Protein AF-A0A7V6KFR5-F1 (afdb_monomer_lite)

Sequence (130 aa):
MEITLEKVDEIIRRKKVSYQAAKQALEDNNGDILEALASLDQTTVKKNGFWSSVRQMIEKLSKIKLSFEKEGSRLIGLPITIVLVLAFFFFPVVIGLSILLLLLGYNLQIDKSGNEMVKIPALDLRDDVH

Foldseek 3Di:
DDADPVLLVVLCVVLVDDSVLSVVLCVVVVNDSVSSNVVSVPPPPVCPPPVVVVVVVVVVQQVDFDFDDDDDDGDDRDRVVVVVVVVVVCVVVVVVVVVVCVVVVNDPDPPPPPDDDPDDPDPPPPDDDD

pLDDT: mean 74.92, std 15.87, range [42.47, 93.75]

Radius of gyration: 28.35 Å; chains: 1; bounding box: 68×46×71 Å

Structure (mmCIF, N/CA/C/O backbone):
data_AF-A0A7V6KFR5-F1
#
_entry.id   AF-A0A7V6KFR5-F1
#
loop_
_atom_site.group_PDB
_atom_site.id
_atom_site.type_symbol
_atom_site.label_at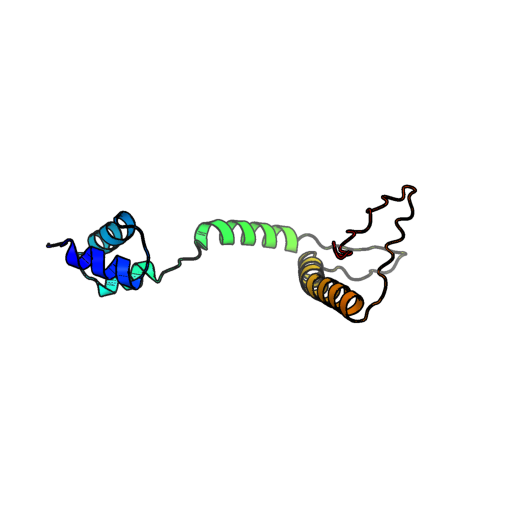om_id
_atom_site.label_alt_id
_atom_site.label_comp_id
_atom_site.label_asym_id
_atom_site.label_en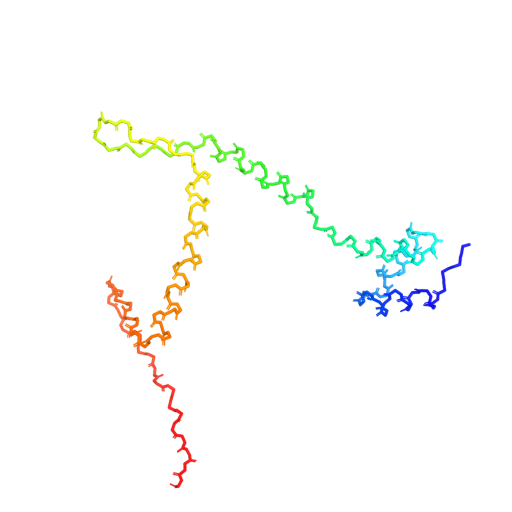tity_id
_atom_site.label_seq_id
_atom_site.pdbx_PDB_ins_code
_atom_site.Cartn_x
_atom_site.Cartn_y
_atom_site.Cartn_z
_atom_site.occupancy
_atom_site.B_iso_or_equiv
_atom_site.auth_seq_id
_atom_site.auth_comp_id
_atom_site.auth_asym_id
_atom_site.auth_atom_id
_atom_site.pdbx_PDB_model_num
ATOM 1 N N . MET A 1 1 ? -23.834 -2.301 26.243 1.00 59.53 1 MET A N 1
ATOM 2 C CA . MET A 1 1 ? -22.872 -2.762 25.222 1.00 59.53 1 MET A CA 1
ATOM 3 C C . MET A 1 1 ? -21.702 -3.382 25.957 1.00 59.53 1 MET A C 1
ATOM 5 O O . MET A 1 1 ? -21.165 -2.719 26.834 1.00 59.53 1 MET A O 1
ATOM 9 N N . GLU A 1 2 ? -21.369 -4.641 25.675 1.00 75.12 2 GLU A N 1
ATOM 10 C CA . GLU A 1 2 ? -20.331 -5.373 26.410 1.00 75.12 2 GLU A CA 1
ATOM 11 C C . GLU A 1 2 ? -19.223 -5.830 25.450 1.00 75.12 2 GLU A C 1
ATOM 13 O O . GLU A 1 2 ? -19.406 -6.731 24.620 1.00 75.12 2 GLU A O 1
ATOM 18 N N . ILE A 1 3 ? -18.079 -5.150 25.548 1.00 86.62 3 ILE A N 1
ATOM 19 C CA . ILE A 1 3 ? -16.816 -5.549 24.928 1.00 86.62 3 ILE A CA 1
ATOM 20 C C . ILE A 1 3 ? -16.010 -6.237 26.024 1.00 86.62 3 ILE A C 1
ATOM 22 O O . ILE A 1 3 ? -15.547 -5.582 26.957 1.00 86.62 3 ILE A O 1
ATOM 26 N N . THR A 1 4 ? -15.872 -7.555 25.926 1.00 91.62 4 THR A N 1
ATOM 27 C CA . THR A 1 4 ? -15.065 -8.345 26.858 1.00 91.62 4 THR A CA 1
ATOM 28 C C . THR A 1 4 ? -13.678 -8.589 26.279 1.00 91.62 4 THR A C 1
ATOM 30 O O . THR A 1 4 ? -13.487 -8.593 25.061 1.00 91.62 4 THR A O 1
ATOM 33 N N . LEU A 1 5 ? -12.710 -8.827 27.165 1.00 92.00 5 LEU A N 1
ATOM 34 C CA . LEU A 1 5 ? -11.349 -9.209 26.785 1.00 92.00 5 LEU A CA 1
ATOM 35 C C . LEU A 1 5 ? -11.347 -10.441 25.865 1.00 92.00 5 LEU A C 1
ATOM 37 O O . LEU A 1 5 ? -10.617 -10.489 24.885 1.00 92.00 5 LEU A O 1
ATOM 41 N N . GLU A 1 6 ? -12.245 -11.385 26.131 1.00 92.81 6 GLU A N 1
ATOM 42 C CA . GLU A 1 6 ? -12.379 -12.641 25.394 1.00 92.81 6 GLU A CA 1
ATOM 43 C C . GLU A 1 6 ? -12.748 -12.428 23.916 1.00 92.81 6 GLU A C 1
ATOM 45 O O . GLU A 1 6 ? -12.176 -13.066 23.031 1.00 92.81 6 GLU A O 1
ATOM 50 N N . LYS A 1 7 ? -13.625 -11.453 23.623 1.00 92.94 7 LYS A N 1
ATOM 51 C CA . LYS A 1 7 ? -13.946 -11.061 22.239 1.00 92.94 7 LYS A CA 1
ATOM 52 C C . LYS A 1 7 ? -12.734 -10.468 21.523 1.00 92.94 7 LYS A C 1
ATOM 54 O O . LYS A 1 7 ? -12.521 -10.731 20.341 1.00 92.94 7 LYS A O 1
ATOM 59 N N . VAL A 1 8 ? -11.945 -9.660 22.232 1.00 93.44 8 VAL A N 1
ATOM 60 C CA . VAL A 1 8 ? -10.735 -9.034 21.684 1.00 93.44 8 VAL A CA 1
ATOM 61 C C . VAL A 1 8 ? -9.681 -10.105 21.385 1.00 93.44 8 VAL A C 1
ATOM 63 O O . VAL A 1 8 ? -9.117 -10.123 20.289 1.00 93.44 8 VAL A O 1
ATOM 66 N N . ASP A 1 9 ? -9.475 -11.044 22.309 1.00 93.75 9 ASP A N 1
ATOM 67 C CA . ASP A 1 9 ? -8.529 -12.150 22.156 1.00 93.75 9 ASP A CA 1
ATOM 68 C C . ASP A 1 9 ? -8.909 -13.086 21.002 1.00 93.75 9 ASP A C 1
ATOM 70 O O . ASP A 1 9 ? -8.032 -13.544 20.262 1.00 93.75 9 ASP A O 1
ATOM 74 N N . GLU A 1 10 ? -10.203 -13.335 20.777 1.00 93.38 10 GLU A N 1
ATOM 75 C CA . GLU A 1 10 ? -10.654 -14.135 19.636 1.00 93.38 10 GLU A CA 1
ATOM 76 C C . GLU A 1 10 ? -10.281 -13.490 18.292 1.00 93.38 10 GLU A C 1
ATOM 78 O O . GLU A 1 10 ? -9.786 -14.174 17.387 1.00 93.38 10 GLU A O 1
ATOM 83 N N . ILE A 1 11 ? -10.449 -12.171 18.168 1.00 92.44 11 ILE A N 1
ATOM 84 C CA . ILE A 1 11 ? -10.062 -11.429 16.964 1.00 92.44 11 ILE A CA 1
ATOM 85 C C . ILE A 1 11 ? -8.546 -11.482 16.766 1.00 92.44 11 ILE A C 1
ATOM 87 O O . ILE A 1 11 ? -8.083 -11.807 15.671 1.00 92.44 11 ILE A O 1
ATOM 91 N N . ILE A 1 12 ? -7.757 -11.232 17.815 1.00 91.50 12 ILE A N 1
ATOM 92 C CA . ILE A 1 12 ? -6.288 -11.288 17.749 1.00 91.50 12 ILE A CA 1
ATOM 93 C C . ILE A 1 12 ? -5.820 -12.681 17.312 1.00 91.50 12 ILE A C 1
ATOM 95 O O . ILE A 1 12 ? -4.969 -12.793 16.424 1.00 91.50 12 ILE A O 1
ATOM 99 N N . ARG A 1 13 ? -6.416 -13.745 17.867 1.00 91.50 13 ARG A N 1
ATOM 100 C CA . ARG A 1 13 ? -6.082 -15.137 17.532 1.00 91.50 13 ARG A CA 1
ATOM 101 C C . ARG A 1 13 ? -6.337 -15.459 16.059 1.00 91.50 13 ARG A C 1
ATOM 103 O O . ARG A 1 13 ? -5.546 -16.183 15.458 1.00 91.50 13 ARG A O 1
ATOM 110 N N . ARG A 1 14 ? -7.418 -14.933 15.468 1.00 89.25 14 ARG A N 1
ATOM 111 C CA . ARG A 1 14 ? -7.791 -15.198 14.064 1.00 89.25 14 ARG A CA 1
ATOM 112 C C . ARG A 1 14 ? -7.057 -14.310 13.058 1.00 89.25 14 ARG A C 1
ATOM 114 O O . ARG A 1 14 ? -6.691 -14.784 11.988 1.00 89.25 14 ARG A O 1
ATOM 121 N N . LYS A 1 15 ? -6.846 -13.034 13.385 1.00 86.88 15 LYS A N 1
ATOM 122 C CA . LYS A 1 15 ? -6.386 -11.999 12.444 1.00 86.88 15 LYS A CA 1
ATOM 123 C C . LYS A 1 15 ? -4.943 -11.532 12.655 1.00 86.88 15 LYS A C 1
ATOM 125 O O . LYS A 1 15 ? -4.446 -10.781 11.821 1.00 86.88 15 LYS A O 1
ATOM 130 N N . LYS A 1 16 ? -4.265 -11.969 13.729 1.00 87.81 16 LYS A N 1
ATOM 131 C CA . LYS A 1 16 ? -2.914 -11.512 14.131 1.00 87.81 16 LYS A CA 1
ATOM 132 C C . LYS A 1 16 ? -2.782 -9.981 14.122 1.00 87.81 16 LYS A C 1
ATOM 134 O O . LYS A 1 16 ? -1.805 -9.428 13.623 1.00 87.81 16 LYS A O 1
ATOM 139 N N . VAL A 1 17 ? -3.792 -9.296 14.649 1.00 88.25 17 VAL A N 1
ATOM 140 C CA . VAL A 1 17 ? -3.836 -7.830 14.761 1.00 88.25 17 VAL A CA 1
ATOM 141 C C . VAL A 1 17 ? -3.439 -7.377 16.162 1.00 88.25 17 VAL A C 1
ATOM 143 O O . VAL A 1 17 ? -3.436 -8.169 17.102 1.00 88.25 17 VAL A O 1
ATOM 146 N N . SER A 1 18 ? -3.098 -6.097 16.315 1.00 91.44 18 SER A N 1
ATOM 147 C CA . SER A 1 18 ? -2.831 -5.527 17.635 1.00 91.44 18 SER A CA 1
ATOM 148 C C . SER A 1 18 ? -4.109 -5.458 18.476 1.00 91.44 18 SER A C 1
ATOM 150 O O . SER A 1 18 ? -5.215 -5.327 17.948 1.00 91.44 18 SER A O 1
ATOM 152 N N . TYR A 1 19 ? -3.948 -5.473 19.800 1.00 90.94 19 TYR A N 1
ATOM 153 C CA . TYR A 1 19 ? -5.061 -5.331 20.741 1.00 90.94 19 TYR A CA 1
ATOM 154 C C . TYR A 1 19 ? -5.886 -4.064 20.497 1.00 90.94 19 TYR A C 1
ATOM 156 O O . TYR A 1 19 ? -7.111 -4.100 20.532 1.00 90.94 19 TYR A O 1
ATOM 164 N N . GLN A 1 20 ? -5.222 -2.946 20.187 1.00 91.31 20 GLN A N 1
ATOM 165 C CA . GLN A 1 20 ? -5.900 -1.687 19.872 1.00 91.31 20 GLN A CA 1
ATOM 166 C C . GLN A 1 20 ? -6.755 -1.794 18.607 1.00 91.31 20 GLN A C 1
ATOM 168 O O . GLN A 1 20 ? -7.893 -1.343 18.623 1.00 91.31 20 GLN A O 1
ATOM 173 N N . ALA A 1 21 ? -6.245 -2.428 17.546 1.00 88.81 21 ALA A N 1
ATOM 174 C CA . ALA A 1 21 ? -7.003 -2.621 16.312 1.00 88.81 21 ALA A CA 1
ATOM 175 C C . ALA A 1 21 ? -8.216 -3.543 16.526 1.00 88.81 21 ALA A C 1
ATOM 177 O O . ALA A 1 21 ? -9.298 -3.257 16.026 1.00 88.81 21 ALA A O 1
ATOM 178 N N . ALA A 1 22 ? -8.057 -4.613 17.310 1.00 91.19 22 ALA A N 1
ATOM 179 C CA . ALA A 1 22 ? -9.153 -5.517 17.658 1.00 91.19 22 ALA A CA 1
ATOM 180 C C . ALA A 1 22 ? -10.215 -4.839 18.542 1.00 91.19 22 ALA A C 1
ATOM 182 O O . ALA A 1 22 ? -11.410 -4.985 18.292 1.00 91.19 22 ALA A O 1
ATOM 183 N N . LYS A 1 23 ? -9.790 -4.051 19.539 1.00 92.44 23 LYS A N 1
ATOM 184 C CA . LYS A 1 23 ? -10.691 -3.262 20.388 1.00 92.44 23 LYS A CA 1
ATOM 185 C C . LYS A 1 23 ? -11.473 -2.243 19.566 1.00 92.44 23 LYS A C 1
ATOM 187 O O . LYS A 1 23 ? -12.686 -2.166 19.701 1.00 92.44 23 LYS A O 1
ATOM 192 N N . GLN A 1 24 ? -10.783 -1.503 18.705 1.00 91.88 24 GLN A N 1
ATOM 193 C CA . GLN A 1 24 ? -11.399 -0.491 17.858 1.00 91.88 24 GLN A CA 1
ATOM 194 C C . GLN A 1 24 ? -12.412 -1.114 16.890 1.00 91.88 24 GLN A C 1
ATOM 196 O O . GLN A 1 24 ? -13.535 -0.636 16.798 1.00 91.88 24 GLN A O 1
ATOM 201 N N . ALA A 1 25 ? -12.070 -2.237 16.251 1.00 90.44 25 ALA A N 1
ATOM 202 C CA . ALA A 1 25 ? -13.003 -2.951 15.383 1.00 90.44 25 ALA A CA 1
ATOM 203 C C . ALA A 1 25 ? -14.261 -3.418 16.139 1.00 90.44 25 ALA A C 1
ATOM 205 O O . ALA A 1 25 ? -15.357 -3.378 15.589 1.00 90.44 25 ALA A O 1
ATOM 206 N N . LEU A 1 26 ? -14.141 -3.824 17.407 1.00 92.69 26 LEU A N 1
ATOM 207 C CA . LEU A 1 26 ? -15.302 -4.153 18.240 1.00 92.69 26 LEU A CA 1
ATOM 208 C C . LEU A 1 26 ? -16.100 -2.914 18.665 1.00 92.69 26 LEU A C 1
ATOM 210 O O . LEU A 1 26 ? -17.320 -2.999 18.748 1.00 92.69 26 LEU A O 1
ATOM 214 N N . GLU A 1 27 ? -15.455 -1.778 18.930 1.00 92.44 27 GLU A N 1
ATOM 215 C CA . GLU A 1 27 ? -16.139 -0.514 19.244 1.00 92.44 27 GLU A CA 1
ATOM 216 C C . GLU A 1 27 ? -16.942 -0.000 18.044 1.00 92.44 27 GLU A C 1
ATOM 218 O O . GLU A 1 27 ? -18.122 0.316 18.193 1.00 92.44 27 GLU A O 1
ATOM 223 N N . ASP A 1 28 ? -16.341 -0.017 16.854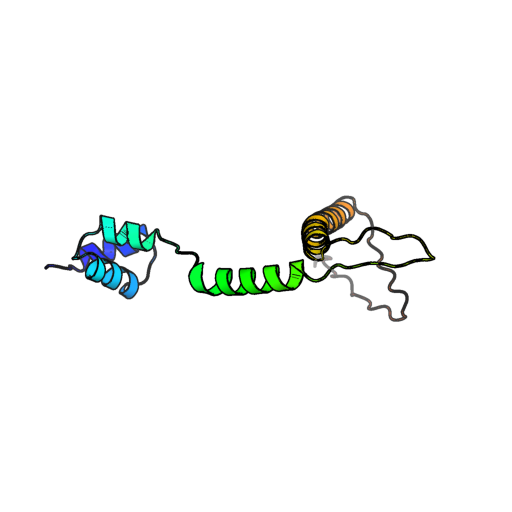 1.00 90.81 28 ASP A N 1
ATOM 224 C CA . ASP A 1 28 ? -16.957 0.435 15.604 1.00 90.81 28 ASP A CA 1
ATOM 225 C C . ASP A 1 28 ? -18.141 -0.454 15.181 1.00 90.81 28 ASP A C 1
ATOM 227 O O . ASP A 1 28 ? -19.096 0.022 14.568 1.00 90.81 28 ASP A O 1
ATOM 231 N N . ASN A 1 29 ? -18.101 -1.741 15.544 1.00 92.12 29 ASN A N 1
ATOM 232 C CA . ASN A 1 29 ? -19.124 -2.733 15.201 1.00 92.12 29 ASN A CA 1
ATOM 233 C C . ASN A 1 29 ? -19.989 -3.149 16.406 1.00 92.12 29 ASN A C 1
ATOM 235 O O . ASN A 1 29 ? -20.535 -4.251 16.438 1.00 92.12 29 ASN A O 1
ATOM 239 N N . ASN A 1 30 ? -20.123 -2.285 17.421 1.00 91.06 30 ASN A N 1
ATOM 240 C CA . ASN A 1 30 ? -21.013 -2.479 18.578 1.00 91.06 30 ASN A CA 1
ATOM 241 C C . ASN A 1 30 ? -20.827 -3.813 19.344 1.00 91.06 30 ASN A C 1
ATOM 243 O O . ASN A 1 30 ? -21.752 -4.317 19.985 1.00 91.06 30 ASN A O 1
ATOM 247 N N . GLY A 1 31 ? -19.623 -4.381 19.320 1.00 89.19 31 GLY A N 1
ATOM 248 C CA . GLY A 1 31 ? -19.266 -5.629 19.992 1.00 89.19 31 GLY A CA 1
ATOM 249 C C . GLY A 1 31 ? -19.613 -6.908 19.222 1.00 89.19 31 GLY A C 1
ATOM 250 O O . GLY A 1 31 ? -19.593 -7.981 19.842 1.00 89.19 31 GLY A O 1
ATOM 251 N N . ASP A 1 32 ? -19.921 -6.804 17.925 1.00 92.31 32 ASP A N 1
ATOM 252 C CA . ASP A 1 32 ? -20.074 -7.931 17.001 1.00 92.31 32 ASP A CA 1
ATOM 253 C C . ASP A 1 32 ? -18.703 -8.406 16.490 1.00 92.31 32 ASP A C 1
ATOM 255 O O . ASP A 1 32 ? -17.949 -7.663 15.861 1.00 92.31 32 ASP A O 1
ATOM 259 N N . ILE A 1 33 ? -18.365 -9.663 16.785 1.00 90.88 33 ILE A N 1
ATOM 260 C CA . ILE A 1 33 ? -17.078 -10.270 16.422 1.00 90.88 33 ILE A CA 1
ATOM 261 C C . ILE A 1 33 ? -16.992 -10.525 14.911 1.00 90.88 33 ILE A C 1
ATOM 263 O O . ILE A 1 33 ? -15.911 -10.399 14.338 1.00 90.88 33 ILE A O 1
ATOM 267 N N . LEU A 1 34 ? -18.097 -10.896 14.259 1.00 90.38 34 LEU A N 1
ATOM 268 C CA . LEU A 1 34 ? -18.113 -11.215 12.831 1.00 90.38 34 LEU A CA 1
ATOM 269 C C . LEU A 1 34 ? -17.913 -9.949 12.002 1.00 90.38 34 LEU A C 1
ATOM 271 O O . LEU A 1 34 ? -17.053 -9.935 11.123 1.00 90.38 34 LEU A O 1
ATOM 275 N N . GLU A 1 35 ? -18.628 -8.877 12.336 1.00 90.88 35 GLU A N 1
ATOM 276 C CA . GLU A 1 35 ? -18.463 -7.577 11.675 1.00 90.88 35 GLU A CA 1
ATOM 277 C C . GLU A 1 35 ? -17.087 -6.957 11.976 1.00 90.88 35 GLU A C 1
ATOM 279 O O . GLU A 1 35 ? -16.419 -6.411 11.092 1.00 90.88 35 GLU A O 1
ATOM 284 N N . ALA A 1 36 ? -16.574 -7.126 13.200 1.00 91.06 36 ALA A N 1
ATOM 285 C CA . ALA A 1 36 ? -15.214 -6.711 13.543 1.00 91.06 36 ALA A CA 1
ATOM 286 C C . ALA A 1 36 ? -14.142 -7.494 12.755 1.00 91.06 36 ALA A C 1
ATOM 288 O O . ALA A 1 36 ? -13.159 -6.918 12.290 1.00 91.06 36 ALA A O 1
ATOM 289 N N . LEU A 1 37 ? -14.321 -8.800 12.539 1.00 90.31 37 LEU A N 1
ATOM 290 C CA . LEU A 1 37 ? -13.424 -9.591 11.689 1.00 90.31 37 LEU A CA 1
ATOM 291 C C . LEU A 1 37 ? -13.527 -9.181 10.213 1.00 90.31 37 LEU A C 1
ATOM 293 O O . LEU A 1 37 ? -12.493 -9.001 9.566 1.00 90.31 37 LEU A O 1
ATOM 297 N N . ALA A 1 38 ? -14.745 -8.973 9.705 1.00 88.38 38 ALA A N 1
ATOM 298 C CA . ALA A 1 38 ? -15.000 -8.554 8.330 1.00 88.38 38 ALA A CA 1
ATOM 299 C C . ALA A 1 38 ? -14.423 -7.160 8.032 1.00 88.38 38 ALA A C 1
ATOM 301 O O . ALA A 1 38 ? -13.824 -6.938 6.979 1.00 88.38 38 ALA A O 1
ATOM 302 N N . SER A 1 39 ? -14.523 -6.220 8.974 1.00 84.50 39 SER A N 1
ATOM 303 C CA . SER A 1 39 ? -13.911 -4.890 8.850 1.00 84.50 39 SER A CA 1
ATOM 304 C C . SER A 1 39 ? -12.378 -4.943 8.842 1.00 84.50 39 SER A C 1
ATOM 306 O O . SER A 1 39 ? -11.747 -4.172 8.121 1.00 84.50 39 SER A O 1
ATOM 308 N N . LEU A 1 40 ? -11.767 -5.911 9.532 1.00 85.19 40 LEU A N 1
ATOM 309 C CA . LEU A 1 40 ? -10.328 -6.190 9.447 1.00 85.19 40 LEU A CA 1
ATOM 310 C C . LEU A 1 40 ? -9.931 -6.982 8.183 1.00 85.19 40 LEU A C 1
ATOM 312 O O . LEU A 1 40 ? -8.753 -7.011 7.816 1.00 85.19 40 LEU A O 1
ATOM 316 N N . ASP A 1 41 ? -10.861 -7.682 7.521 1.00 74.06 41 ASP A N 1
ATOM 317 C CA . ASP A 1 41 ? -10.684 -8.313 6.193 1.00 74.06 41 ASP A CA 1
ATOM 318 C C . ASP A 1 41 ? -10.657 -7.314 5.056 1.00 74.06 41 ASP A C 1
ATOM 320 O O . ASP A 1 41 ? -10.007 -7.560 4.034 1.00 74.06 41 ASP A O 1
ATOM 324 N N . GLN A 1 42 ? -11.235 -6.141 5.283 1.00 60.75 42 GLN A N 1
ATOM 325 C CA . GLN A 1 42 ? -10.981 -4.981 4.461 1.00 60.75 42 GLN A CA 1
ATOM 326 C C . GLN A 1 42 ? -9.550 -4.493 4.724 1.00 60.75 42 GLN A C 1
ATOM 328 O O . GLN A 1 42 ? -9.302 -3.407 5.251 1.00 60.75 42 GLN A O 1
ATOM 333 N N . THR A 1 43 ? -8.582 -5.266 4.225 1.00 50.53 43 THR A N 1
ATOM 334 C CA . THR A 1 43 ? -7.401 -4.749 3.538 1.00 50.53 43 THR A CA 1
ATOM 335 C C . THR A 1 43 ? -7.900 -3.864 2.399 1.00 50.53 43 THR A C 1
ATOM 337 O O . THR A 1 43 ? -7.830 -4.150 1.207 1.00 50.53 43 THR A O 1
ATOM 340 N N . THR A 1 44 ? -8.462 -2.738 2.816 1.00 50.72 44 THR A N 1
ATOM 341 C CA . THR A 1 44 ? -8.615 -1.524 2.071 1.00 50.72 44 THR A CA 1
ATOM 342 C C . THR A 1 44 ? -7.198 -1.173 1.669 1.00 50.72 44 THR A C 1
ATOM 344 O O . THR A 1 44 ? -6.459 -0.467 2.351 1.00 50.72 44 THR A O 1
ATOM 347 N N . VAL A 1 45 ? -6.790 -1.681 0.508 1.00 56.06 45 VAL A N 1
ATOM 348 C CA . VAL A 1 45 ? -5.921 -0.915 -0.367 1.00 56.06 45 VAL A CA 1
ATOM 349 C C . VAL A 1 45 ? -6.524 0.485 -0.313 1.00 56.06 45 VAL A C 1
ATOM 351 O O . VAL A 1 45 ? -7.635 0.671 -0.810 1.00 56.06 45 VAL A O 1
ATOM 354 N N . LYS A 1 46 ? -5.886 1.422 0.407 1.00 53.91 46 LYS A N 1
ATOM 355 C CA . LYS A 1 46 ? -6.282 2.833 0.514 1.00 53.91 46 LYS A CA 1
ATOM 356 C C . LYS A 1 46 ? -6.218 3.428 -0.897 1.00 53.91 46 LYS A C 1
ATOM 358 O O . LYS A 1 46 ? -5.307 4.169 -1.251 1.00 53.91 46 LYS A O 1
ATOM 363 N N . LYS A 1 47 ? -7.171 3.052 -1.749 1.00 55.81 47 LYS A N 1
ATOM 364 C CA . LYS A 1 47 ? -7.256 3.394 -3.169 1.00 55.81 47 LYS A CA 1
ATOM 365 C C . LYS A 1 47 ? -7.782 4.809 -3.366 1.00 55.81 47 LYS A C 1
ATOM 367 O O . LYS A 1 47 ? -7.774 5.290 -4.486 1.00 55.81 47 LYS A O 1
ATOM 372 N N . ASN A 1 48 ? -8.168 5.525 -2.315 1.00 59.97 48 ASN A N 1
ATOM 373 C CA . ASN A 1 48 ? -8.757 6.849 -2.504 1.00 59.97 48 ASN A CA 1
ATOM 374 C C . ASN A 1 48 ? -7.683 7.941 -2.703 1.00 59.97 48 ASN A C 1
ATOM 376 O O . ASN A 1 48 ? -7.866 8.833 -3.530 1.00 59.97 48 ASN A O 1
ATOM 380 N N . GLY A 1 49 ? -6.522 7.844 -2.038 1.00 70.00 49 GLY A N 1
ATOM 381 C CA . GLY A 1 49 ? -5.433 8.835 -2.167 1.00 70.00 49 GLY A CA 1
ATOM 382 C C . GLY A 1 49 ? -4.418 8.538 -3.281 1.00 70.00 49 GLY A C 1
ATOM 383 O O . GLY A 1 49 ? -4.010 9.427 -4.028 1.00 70.00 49 GLY A O 1
ATOM 384 N N . PHE A 1 50 ? -4.023 7.271 -3.434 1.00 77.69 50 PHE A N 1
ATOM 385 C CA . PHE A 1 50 ? -3.029 6.888 -4.442 1.00 77.69 50 PHE A CA 1
ATOM 386 C C . PHE A 1 50 ? -3.624 6.871 -5.855 1.00 77.69 50 PHE A C 1
ATOM 388 O O . PHE A 1 50 ? -3.033 7.410 -6.787 1.00 77.69 50 PHE A O 1
ATOM 395 N N . TRP A 1 51 ? -4.829 6.319 -6.021 1.00 80.69 51 TRP A N 1
ATOM 396 C CA . TRP A 1 51 ? -5.472 6.213 -7.335 1.00 80.69 51 TRP A CA 1
ATOM 397 C C . TRP A 1 51 ? -5.864 7.601 -7.864 1.00 80.69 51 TRP A C 1
ATOM 399 O O . TRP A 1 51 ? -5.695 7.874 -9.045 1.00 80.69 51 TRP A O 1
ATOM 409 N N . SER A 1 52 ? -6.275 8.543 -7.012 1.00 78.50 52 SER A N 1
ATOM 410 C CA . SER A 1 52 ? -6.530 9.924 -7.455 1.00 78.50 52 SER A CA 1
ATOM 411 C C . SER A 1 52 ? -5.265 10.625 -7.970 1.00 78.50 52 SER A C 1
ATOM 413 O O . SER A 1 52 ? -5.330 11.338 -8.971 1.00 78.50 52 SER A O 1
ATOM 415 N N . SER A 1 53 ? -4.108 10.377 -7.353 1.00 83.81 53 SER A N 1
ATOM 416 C CA . SER A 1 53 ? -2.811 10.897 -7.816 1.00 83.81 53 SER A CA 1
ATOM 417 C C . SER A 1 53 ? -2.368 10.239 -9.128 1.00 83.81 53 SER A C 1
ATOM 419 O O . SER A 1 53 ? -2.004 10.923 -10.083 1.00 83.81 53 SER A O 1
ATOM 421 N N . VAL A 1 54 ? -2.485 8.911 -9.218 1.00 81.25 54 VAL A N 1
ATOM 422 C CA . VAL A 1 54 ? -2.152 8.143 -10.428 1.00 81.25 54 VAL A CA 1
ATOM 423 C C . VAL A 1 54 ? -3.047 8.537 -11.604 1.00 81.25 54 VAL A C 1
ATOM 425 O O . VAL A 1 54 ? -2.548 8.741 -12.709 1.00 81.25 54 VAL A O 1
ATOM 428 N N . ARG A 1 55 ? -4.354 8.721 -11.384 1.00 81.31 55 ARG A N 1
ATOM 429 C CA . ARG A 1 55 ? -5.302 9.122 -12.433 1.00 81.31 55 ARG A CA 1
ATOM 430 C C . ARG A 1 55 ? -4.972 10.505 -12.996 1.00 81.31 55 ARG A C 1
ATOM 432 O O . ARG A 1 55 ? -4.934 10.666 -14.212 1.00 81.31 55 ARG A O 1
ATOM 439 N N . GLN A 1 56 ? -4.626 11.461 -12.131 1.00 83.25 56 GLN A N 1
ATOM 440 C CA . GLN A 1 56 ? -4.182 12.794 -12.555 1.00 83.25 56 GLN A CA 1
ATOM 441 C C . GLN A 1 56 ? -2.873 12.752 -13.358 1.00 83.25 56 GLN A C 1
ATOM 443 O O . GLN A 1 56 ? -2.711 13.515 -14.312 1.00 83.25 56 GLN A O 1
ATOM 448 N N . MET A 1 57 ? -1.938 11.862 -13.009 1.00 77.88 57 MET A N 1
ATOM 449 C CA . MET A 1 57 ? -0.711 11.669 -13.787 1.00 77.88 57 MET A CA 1
ATOM 450 C C . MET A 1 57 ? -1.006 11.052 -15.160 1.00 77.88 57 MET A C 1
ATOM 452 O O . MET A 1 57 ? -0.507 11.554 -16.163 1.00 77.88 57 MET A O 1
ATOM 456 N N . ILE A 1 58 ? -1.864 10.029 -15.235 1.00 76.06 58 ILE A N 1
ATOM 457 C CA . ILE A 1 58 ? -2.236 9.366 -16.498 1.00 76.06 58 ILE A CA 1
ATOM 458 C C . ILE A 1 58 ? -2.931 10.342 -17.459 1.00 76.06 58 ILE A C 1
ATOM 460 O O . ILE A 1 58 ? -2.607 10.368 -18.646 1.00 76.06 58 ILE A O 1
ATOM 464 N N . GLU A 1 59 ? -3.840 11.184 -16.960 1.00 79.06 59 GLU A N 1
ATOM 465 C CA . GLU A 1 59 ? -4.540 12.185 -17.778 1.00 79.06 59 GLU A CA 1
ATOM 466 C C . GLU A 1 59 ? -3.590 13.251 -18.347 1.00 79.06 59 GLU A C 1
ATOM 468 O O . GLU A 1 59 ? -3.746 13.674 -19.497 1.00 79.06 59 GLU A O 1
ATOM 473 N N . LYS A 1 60 ? -2.563 13.651 -17.583 1.00 73.75 60 LYS A N 1
ATOM 474 C CA . LYS A 1 60 ? -1.493 14.533 -18.078 1.00 73.75 60 LYS A CA 1
ATOM 475 C C . LYS A 1 60 ? -0.610 13.822 -19.109 1.00 73.75 60 LYS A C 1
ATOM 477 O O . LYS A 1 60 ? -0.312 14.406 -20.148 1.00 73.75 60 LYS A O 1
ATOM 482 N N . LEU A 1 61 ? -0.246 12.560 -18.867 1.00 65.56 61 LEU A N 1
ATOM 483 C CA . LEU A 1 61 ? 0.595 11.757 -19.764 1.00 65.56 61 LEU A CA 1
ATOM 484 C C . LEU A 1 61 ? -0.085 11.448 -21.104 1.00 65.56 61 LEU A C 1
ATOM 486 O O . LEU A 1 61 ? 0.580 11.443 -22.135 1.00 65.56 61 LEU A O 1
ATOM 490 N N . SER A 1 62 ? -1.403 11.231 -21.118 1.00 66.38 62 SER A N 1
ATOM 491 C CA . SER A 1 62 ? -2.149 10.909 -22.343 1.00 66.38 62 SER A CA 1
ATOM 492 C C . SER A 1 62 ? -2.151 12.041 -23.376 1.00 66.38 62 SER A C 1
ATOM 494 O O . SER A 1 62 ? -2.362 11.780 -24.561 1.00 66.38 62 SER A O 1
ATOM 496 N N . LYS A 1 63 ? -1.947 13.295 -22.954 1.00 68.06 63 LYS A N 1
ATOM 497 C CA . LYS A 1 63 ? -1.862 14.448 -23.866 1.00 68.06 63 LYS A CA 1
ATOM 498 C C . LYS A 1 63 ? -0.481 14.581 -24.507 1.00 68.06 63 LYS A C 1
ATOM 500 O O . LYS A 1 63 ? -0.357 15.229 -25.543 1.00 68.06 63 LYS A O 1
ATOM 505 N N . ILE A 1 64 ? 0.538 13.957 -23.918 1.00 66.25 64 ILE A N 1
ATOM 506 C CA . ILE A 1 64 ? 1.901 13.985 -24.434 1.00 66.25 64 ILE A CA 1
ATOM 507 C C . ILE A 1 64 ? 2.019 12.901 -25.506 1.00 66.25 64 ILE A C 1
ATOM 509 O O . ILE A 1 64 ? 2.107 11.703 -25.227 1.00 66.25 64 ILE A O 1
ATOM 513 N N . LYS A 1 65 ? 1.979 13.340 -26.762 1.00 60.59 65 LYS A N 1
ATOM 514 C CA . LYS A 1 65 ? 2.219 12.492 -27.928 1.00 60.59 65 LYS A CA 1
ATOM 515 C C . LYS A 1 65 ? 3.712 12.539 -28.233 1.00 60.59 65 LYS A C 1
ATOM 517 O O . LYS A 1 65 ? 4.204 13.577 -28.670 1.00 60.59 65 LYS A O 1
ATOM 522 N N . LEU A 1 66 ? 4.429 11.440 -27.995 1.00 59.44 66 LEU A N 1
ATOM 523 C CA . LEU A 1 66 ? 5.804 11.311 -28.473 1.00 59.44 66 LEU A CA 1
ATOM 524 C C . LEU A 1 66 ? 5.736 11.148 -29.987 1.00 59.44 66 LEU A C 1
ATOM 526 O O . LEU A 1 66 ? 5.279 10.127 -30.496 1.00 59.44 66 LEU A O 1
ATOM 530 N N . SER A 1 67 ? 6.136 12.197 -30.695 1.00 60.88 67 SER A N 1
ATOM 531 C CA . SER A 1 67 ? 6.271 12.176 -32.147 1.00 60.88 67 SER A CA 1
ATOM 532 C C . SER A 1 67 ? 7.764 12.178 -32.439 1.00 60.88 67 SER A C 1
ATOM 534 O O . SER A 1 67 ? 8.437 13.175 -32.192 1.00 60.88 67 SER A O 1
ATOM 536 N N . PHE A 1 68 ? 8.291 11.040 -32.883 1.00 56.38 68 PHE A N 1
ATOM 537 C CA . PHE A 1 68 ? 9.681 10.936 -33.311 1.00 56.38 68 PHE A CA 1
ATOM 538 C C . PHE A 1 68 ? 9.730 11.294 -34.792 1.00 56.38 68 PHE A C 1
ATOM 540 O O . PHE A 1 68 ? 9.396 10.484 -35.648 1.00 56.38 68 PHE A O 1
ATOM 547 N N . GLU A 1 69 ? 10.081 12.536 -35.099 1.00 52.53 69 GLU A N 1
ATOM 548 C CA . GLU A 1 69 ? 10.205 12.993 -36.478 1.00 52.53 69 GLU A CA 1
ATOM 549 C C . GLU A 1 69 ? 11.606 12.655 -36.998 1.00 52.53 69 GLU A C 1
ATOM 551 O O . GLU A 1 69 ? 12.606 13.195 -36.529 1.00 52.53 69 GLU A O 1
ATOM 556 N N . LYS A 1 70 ? 11.684 11.733 -37.960 1.00 45.19 70 LYS A N 1
ATOM 557 C CA . LYS A 1 70 ? 12.886 11.515 -38.765 1.00 45.19 70 LYS A CA 1
ATOM 558 C C . LYS A 1 70 ? 12.500 11.679 -40.231 1.00 45.19 70 LYS A C 1
ATOM 560 O O . LYS A 1 70 ? 11.681 10.922 -40.736 1.00 45.19 70 LYS A O 1
ATOM 565 N N . GLU A 1 71 ? 13.071 12.703 -40.865 1.00 51.91 71 GLU A N 1
ATOM 566 C CA . GLU A 1 71 ? 13.090 12.933 -42.318 1.00 51.91 71 GLU A CA 1
ATOM 567 C C . GLU A 1 71 ? 11.722 12.856 -43.030 1.00 51.91 71 GLU A C 1
ATOM 569 O O . GLU A 1 71 ? 11.431 11.951 -43.809 1.00 51.91 71 GLU A O 1
ATOM 574 N N . GLY A 1 72 ? 10.876 13.868 -42.806 1.00 55.81 72 GLY A N 1
ATOM 575 C CA . GLY A 1 72 ? 9.841 14.268 -43.773 1.00 55.81 72 GLY A CA 1
ATOM 576 C C . GLY A 1 72 ? 8.630 13.342 -43.938 1.00 55.81 72 GLY A C 1
ATOM 577 O O . GLY A 1 72 ? 7.766 13.619 -44.768 1.00 55.81 72 GLY A O 1
ATOM 578 N N . SER A 1 73 ? 8.504 12.278 -43.146 1.00 50.94 73 SER A N 1
ATOM 579 C CA . SER A 1 73 ? 7.306 11.435 -43.119 1.00 50.94 73 SER A CA 1
ATOM 580 C C . SER A 1 73 ? 6.906 11.125 -41.675 1.00 50.94 73 SER A C 1
ATOM 582 O O . SER A 1 73 ? 7.740 10.831 -40.825 1.00 50.94 73 SER A O 1
ATOM 584 N N . ARG A 1 74 ? 5.611 11.295 -41.363 1.00 44.91 74 ARG A N 1
ATOM 585 C CA . ARG A 1 74 ? 5.066 11.219 -39.997 1.00 44.91 74 ARG A CA 1
ATOM 586 C C . ARG A 1 74 ? 5.217 9.806 -39.435 1.00 44.91 74 ARG A C 1
ATOM 588 O O . ARG A 1 74 ? 4.346 8.957 -39.622 1.00 44.91 74 ARG A O 1
ATOM 595 N N . LEU A 1 75 ? 6.301 9.567 -38.712 1.00 50.91 75 LEU A N 1
ATOM 596 C CA . LEU A 1 75 ? 6.530 8.321 -37.998 1.00 50.91 75 LEU A CA 1
ATOM 597 C C . LEU A 1 75 ? 5.715 8.352 -36.698 1.00 50.91 75 LEU A C 1
ATOM 599 O O . LEU A 1 75 ? 6.100 8.963 -35.710 1.00 50.91 75 LEU A O 1
ATOM 603 N N . ILE A 1 76 ? 4.527 7.747 -36.773 1.00 57.38 76 ILE A N 1
ATOM 604 C CA . ILE A 1 76 ? 3.740 7.157 -35.679 1.00 57.38 76 ILE A CA 1
ATOM 605 C C . ILE A 1 76 ? 3.798 7.946 -34.356 1.00 57.38 76 ILE A C 1
ATOM 607 O O . ILE A 1 76 ? 4.658 7.728 -33.506 1.00 57.38 76 ILE A O 1
ATOM 611 N N . GLY A 1 77 ? 2.814 8.822 -34.139 1.00 60.44 77 GLY A N 1
ATOM 612 C CA . GLY A 1 77 ? 2.619 9.475 -32.845 1.00 60.44 77 GLY A CA 1
ATOM 613 C C . GLY A 1 77 ? 2.115 8.478 -31.801 1.00 60.44 77 GLY A C 1
ATOM 614 O O . GLY A 1 77 ? 0.908 8.252 -31.702 1.00 60.44 77 GLY A O 1
ATOM 615 N N . LEU A 1 78 ? 3.024 7.886 -31.024 1.00 69.19 78 LEU A N 1
ATOM 616 C CA . LEU A 1 78 ? 2.670 6.983 -29.930 1.00 69.19 78 LEU A CA 1
ATOM 617 C C . LEU A 1 78 ? 2.428 7.791 -28.642 1.00 69.19 78 LEU A C 1
ATOM 619 O O . LEU A 1 78 ? 3.256 8.624 -28.260 1.00 69.19 78 LEU A O 1
ATOM 623 N N . PRO A 1 79 ? 1.305 7.573 -27.935 1.00 73.38 79 PRO A N 1
ATOM 624 C CA . PRO A 1 79 ? 1.118 8.142 -26.609 1.00 73.38 79 PRO A CA 1
ATOM 625 C C . PRO A 1 79 ? 2.144 7.540 -25.641 1.00 73.38 79 PRO A C 1
ATOM 627 O O . PRO A 1 79 ? 2.414 6.337 -25.666 1.00 73.38 79 PRO A O 1
ATOM 630 N N . ILE A 1 80 ? 2.680 8.370 -24.743 1.00 77.62 80 ILE A N 1
ATOM 631 C CA . ILE A 1 80 ? 3.677 7.953 -23.738 1.00 77.62 80 ILE A CA 1
ATOM 632 C C . ILE A 1 80 ? 3.209 6.751 -22.913 1.00 77.62 80 ILE A C 1
ATOM 634 O O . ILE A 1 80 ? 4.016 5.915 -22.516 1.00 77.62 80 ILE A O 1
ATOM 638 N N . THR A 1 81 ? 1.903 6.634 -22.683 1.00 78.38 81 THR A N 1
ATOM 639 C CA . THR A 1 81 ? 1.306 5.528 -21.931 1.00 78.38 81 THR A CA 1
ATOM 640 C C . THR A 1 81 ? 1.620 4.164 -22.543 1.00 78.38 81 THR A C 1
ATOM 642 O O . THR A 1 81 ? 1.948 3.240 -21.805 1.00 78.38 81 THR A O 1
ATOM 645 N N . ILE A 1 82 ? 1.596 4.037 -23.874 1.00 81.88 82 ILE A N 1
ATOM 646 C CA . ILE A 1 82 ? 1.904 2.778 -24.567 1.00 81.88 82 ILE A CA 1
ATOM 647 C C . ILE A 1 82 ? 3.385 2.436 -24.408 1.00 81.88 82 ILE A C 1
ATOM 649 O O . ILE A 1 82 ? 3.722 1.294 -24.108 1.00 81.88 82 ILE A O 1
ATOM 653 N N . VAL A 1 83 ? 4.264 3.431 -24.532 1.00 81.06 83 VAL A N 1
ATOM 654 C CA . VAL A 1 83 ? 5.710 3.250 -24.338 1.00 81.06 83 VAL A CA 1
ATOM 655 C C . VAL A 1 83 ? 6.011 2.774 -22.915 1.00 81.06 83 VAL A C 1
ATOM 657 O O . VAL A 1 83 ? 6.803 1.855 -22.729 1.00 81.06 83 VAL A O 1
ATOM 660 N N . LEU A 1 84 ? 5.338 3.347 -21.913 1.00 83.56 84 LEU A N 1
ATOM 661 C CA . LEU A 1 84 ? 5.530 2.989 -20.508 1.00 83.56 84 LEU A CA 1
ATOM 662 C C . LEU A 1 84 ? 5.045 1.565 -20.194 1.00 83.56 84 LEU A C 1
ATOM 664 O O . LEU A 1 84 ? 5.725 0.823 -19.489 1.00 83.56 84 LEU A O 1
ATOM 668 N N . VAL A 1 85 ? 3.889 1.172 -20.736 1.00 85.69 85 VAL A N 1
ATOM 669 C CA . VAL A 1 85 ? 3.336 -0.183 -20.568 1.00 85.69 85 VAL A CA 1
ATOM 670 C C . VAL A 1 85 ? 4.240 -1.221 -21.223 1.00 85.69 85 VAL A C 1
ATOM 672 O O . VAL A 1 85 ? 4.524 -2.253 -20.617 1.00 85.69 85 VAL A O 1
ATOM 675 N N . LEU A 1 86 ? 4.742 -0.932 -22.425 1.00 83.94 86 LEU A N 1
ATOM 676 C CA . LEU A 1 86 ? 5.709 -1.796 -23.095 1.00 83.94 86 LEU A CA 1
ATOM 677 C C . LEU A 1 86 ? 6.992 -1.908 -22.263 1.00 83.94 86 LEU A C 1
ATOM 679 O O . LEU A 1 86 ? 7.401 -3.018 -21.940 1.00 83.94 86 LEU A O 1
ATOM 683 N N . ALA A 1 87 ? 7.582 -0.794 -21.825 1.00 84.06 87 ALA A N 1
ATOM 684 C CA . ALA A 1 87 ? 8.789 -0.815 -20.995 1.00 84.06 87 ALA A CA 1
ATOM 685 C C . ALA A 1 87 ? 8.614 -1.662 -19.719 1.00 84.06 87 ALA A C 1
ATOM 687 O O . ALA A 1 87 ? 9.491 -2.457 -19.376 1.00 84.06 87 ALA A O 1
ATOM 688 N N . PHE A 1 88 ? 7.459 -1.552 -19.058 1.00 90.62 88 PHE A N 1
ATOM 689 C CA . PHE A 1 88 ? 7.136 -2.348 -17.874 1.00 90.62 88 PHE A CA 1
ATOM 690 C C . PHE A 1 88 ? 7.013 -3.848 -18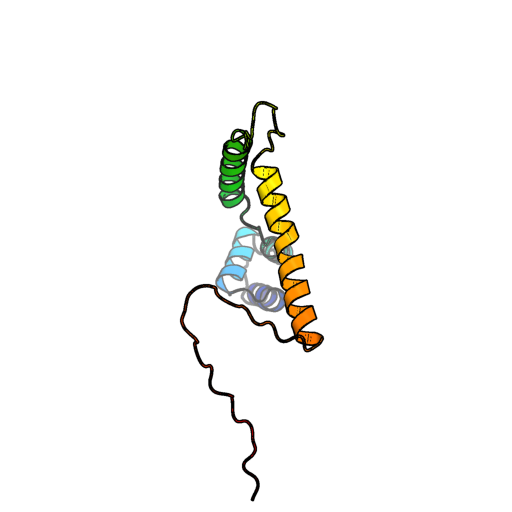.182 1.00 90.62 88 PHE A C 1
ATOM 692 O O . PHE A 1 88 ? 7.442 -4.678 -17.385 1.00 90.62 88 PHE A O 1
ATOM 699 N N . PHE A 1 89 ? 6.466 -4.204 -19.345 1.00 87.94 89 PHE A N 1
ATOM 700 C CA . PHE A 1 89 ? 6.285 -5.597 -19.754 1.00 87.94 89 PHE A CA 1
ATOM 701 C C . PHE A 1 89 ? 7.581 -6.266 -20.234 1.00 87.94 89 PHE A C 1
ATOM 703 O O . PHE A 1 89 ? 7.786 -7.456 -20.011 1.00 87.94 89 PHE A O 1
ATOM 710 N N . PHE A 1 90 ? 8.486 -5.511 -20.861 1.00 86.00 90 PHE A N 1
ATOM 711 C CA . PHE A 1 90 ? 9.767 -6.036 -21.343 1.00 86.00 90 PHE A CA 1
ATOM 712 C C . PHE A 1 90 ? 10.796 -6.242 -20.220 1.00 86.00 90 PHE A C 1
ATOM 714 O O . PHE A 1 90 ? 11.634 -7.137 -20.316 1.00 86.00 90 PHE A O 1
ATOM 721 N N . PHE A 1 91 ? 10.722 -5.472 -19.132 1.00 89.56 91 PHE A N 1
ATOM 722 C CA . PHE A 1 91 ? 11.647 -5.580 -17.998 1.00 89.56 91 PHE A CA 1
ATOM 723 C C . PHE A 1 91 ? 11.764 -6.995 -17.381 1.00 89.56 91 PHE A C 1
ATOM 725 O O . PHE A 1 91 ? 12.891 -7.480 -17.248 1.00 89.56 91 PHE A O 1
ATOM 732 N N . PRO A 1 92 ? 10.669 -7.719 -17.057 1.00 90.69 92 PRO A N 1
ATOM 733 C CA . PRO A 1 92 ? 10.771 -9.082 -16.532 1.00 90.69 92 PRO A CA 1
ATOM 734 C C . PRO A 1 92 ? 11.319 -10.079 -17.556 1.00 90.69 92 PRO A C 1
ATOM 736 O O . PRO A 1 92 ? 11.979 -11.036 -17.163 1.00 90.69 92 PRO A O 1
ATOM 739 N N . VAL A 1 93 ? 11.098 -9.853 -18.857 1.00 91.50 93 VAL A N 1
ATOM 740 C CA . VAL A 1 93 ? 11.669 -10.699 -19.917 1.00 91.50 93 VAL A CA 1
ATOM 741 C C . VAL A 1 93 ? 13.189 -10.568 -19.931 1.00 91.50 93 VAL A C 1
ATOM 743 O O . VAL A 1 93 ? 13.881 -11.581 -19.969 1.00 91.50 93 VAL A O 1
ATOM 746 N N . VAL A 1 94 ? 13.710 -9.340 -19.832 1.00 89.44 94 VAL A N 1
ATOM 747 C CA . VAL A 1 94 ? 15.157 -9.085 -19.754 1.00 89.44 94 VAL A CA 1
ATOM 748 C C . VAL A 1 94 ? 15.752 -9.735 -18.507 1.00 89.44 94 VAL A C 1
ATOM 750 O O . VAL A 1 94 ? 16.732 -10.463 -18.622 1.00 89.44 94 VAL A O 1
ATOM 753 N N . ILE A 1 95 ? 15.129 -9.551 -17.338 1.00 90.44 95 ILE A N 1
ATOM 754 C CA . ILE A 1 95 ? 15.584 -10.176 -16.085 1.00 90.44 95 ILE A CA 1
ATOM 755 C C . ILE A 1 95 ? 15.557 -11.705 -16.184 1.00 90.44 95 ILE A C 1
ATOM 757 O O . ILE A 1 95 ? 16.520 -12.364 -15.799 1.00 90.44 95 ILE A O 1
ATOM 761 N N . GLY A 1 96 ? 14.473 -12.274 -16.713 1.00 93.12 96 GLY A N 1
ATOM 762 C CA . GLY A 1 96 ? 14.322 -13.716 -16.883 1.00 93.12 96 GLY A CA 1
ATOM 763 C C . GLY A 1 96 ? 15.384 -14.302 -17.810 1.00 93.12 96 GLY A C 1
ATOM 764 O O . GLY A 1 96 ? 15.990 -15.317 -17.475 1.00 93.12 96 GLY A O 1
ATOM 765 N N . LEU A 1 97 ? 15.673 -13.630 -18.929 1.00 89.38 97 LEU A N 1
ATOM 766 C CA . LEU A 1 97 ? 16.775 -13.997 -19.818 1.00 89.38 97 LEU A CA 1
ATOM 767 C C . LEU A 1 97 ? 18.121 -13.910 -19.097 1.00 89.38 97 LEU A C 1
ATOM 769 O O . LEU A 1 97 ? 18.893 -14.859 -19.157 1.00 89.38 97 LEU A O 1
ATOM 773 N N . SER A 1 98 ? 18.395 -12.821 -18.376 1.00 84.88 98 SER A N 1
ATOM 774 C CA . SER A 1 98 ? 19.650 -12.671 -17.629 1.00 84.88 98 SER A CA 1
ATOM 775 C C . SER A 1 98 ? 19.869 -13.804 -16.623 1.00 84.88 98 SER A C 1
ATOM 777 O O . SER A 1 98 ? 20.967 -14.352 -16.560 1.00 84.88 98 SER A O 1
ATOM 779 N N . ILE A 1 99 ? 18.829 -14.201 -15.882 1.00 89.38 99 ILE A N 1
ATOM 780 C CA . ILE A 1 99 ? 18.886 -15.329 -14.939 1.00 89.38 99 ILE A CA 1
ATOM 781 C C . ILE A 1 99 ? 19.098 -16.653 -15.687 1.00 89.38 99 ILE A C 1
ATOM 783 O O . ILE A 1 99 ? 19.905 -17.478 -15.264 1.00 89.38 99 ILE A O 1
ATOM 787 N N . LEU A 1 100 ? 18.415 -16.851 -16.818 1.00 88.81 100 LEU A N 1
ATOM 788 C CA . LEU A 1 100 ? 18.528 -18.066 -17.625 1.00 88.81 100 LEU A CA 1
ATOM 789 C C . LEU A 1 100 ? 19.929 -18.248 -18.230 1.00 88.81 100 LEU A C 1
ATOM 791 O O . LEU A 1 100 ? 20.455 -19.358 -18.205 1.00 88.81 100 LEU A O 1
ATOM 795 N N . LEU A 1 101 ? 20.557 -17.179 -18.733 1.00 86.75 101 LEU A N 1
ATOM 796 C CA . LEU A 1 101 ? 21.939 -17.231 -19.228 1.00 86.75 101 LEU A CA 1
ATOM 797 C C . LEU A 1 101 ? 22.921 -17.621 -18.120 1.00 86.75 101 LEU A C 1
ATOM 799 O O . LEU A 1 101 ? 23.821 -18.426 -18.359 1.00 86.75 101 LEU A O 1
ATOM 803 N N . LEU A 1 102 ? 22.717 -17.089 -16.913 1.00 83.38 102 LEU A N 1
ATOM 804 C CA . LEU A 1 102 ? 23.521 -17.442 -15.746 1.00 83.38 102 LEU A CA 1
ATOM 805 C C . LEU A 1 102 ? 23.389 -18.931 -15.402 1.00 83.38 102 LEU A C 1
ATOM 807 O O . LEU A 1 102 ? 24.391 -19.593 -15.151 1.00 83.38 102 LEU A O 1
ATOM 811 N N . LEU A 1 103 ? 22.165 -19.470 -15.445 1.00 84.94 103 LEU A N 1
ATOM 812 C CA . LEU A 1 103 ? 21.896 -20.889 -15.185 1.00 84.94 103 LEU A CA 1
ATOM 813 C C . LEU A 1 103 ? 22.487 -21.818 -16.253 1.00 84.94 103 LEU A C 1
ATOM 815 O O . LEU A 1 103 ? 22.901 -22.926 -15.925 1.00 84.94 103 LEU A O 1
ATOM 819 N N . LEU A 1 104 ? 22.562 -21.379 -17.513 1.00 83.12 104 LEU A N 1
ATOM 820 C CA . LEU A 1 104 ? 23.219 -22.132 -18.589 1.00 83.12 104 LEU A CA 1
ATOM 821 C C . LEU A 1 104 ? 24.755 -22.028 -18.555 1.00 83.12 104 LEU A C 1
ATOM 823 O O . LEU A 1 104 ? 25.422 -22.624 -19.398 1.00 83.12 104 LEU A O 1
ATOM 827 N N . GLY A 1 105 ? 25.331 -21.296 -17.596 1.00 75.31 105 GLY A N 1
ATOM 828 C CA . GLY A 1 105 ? 26.780 -21.143 -17.469 1.00 75.31 105 GLY A CA 1
ATOM 829 C C . GLY A 1 105 ? 27.392 -20.200 -18.507 1.00 75.31 105 GLY A C 1
ATOM 830 O O . GLY A 1 105 ? 28.597 -20.257 -18.754 1.00 75.31 105 GLY A O 1
ATOM 831 N N . TYR A 1 106 ? 26.590 -19.321 -19.119 1.00 77.81 106 TYR A N 1
ATOM 832 C CA . TYR A 1 106 ? 27.129 -18.251 -19.951 1.00 77.81 106 TYR A CA 1
ATOM 833 C C . TYR A 1 106 ? 27.758 -17.187 -19.053 1.00 77.81 106 TYR A C 1
ATOM 835 O O . TYR A 1 106 ? 27.101 -16.586 -18.203 1.00 77.81 106 TYR A O 1
ATOM 843 N N . ASN A 1 107 ? 29.044 -16.924 -19.272 1.00 72.50 107 ASN A N 1
ATOM 844 C CA . ASN A 1 107 ? 29.742 -15.830 -18.614 1.00 72.50 107 ASN A CA 1
ATOM 845 C C . ASN A 1 107 ? 29.192 -14.499 -19.146 1.00 72.50 107 ASN A C 1
ATOM 847 O O . ASN A 1 107 ? 29.530 -14.085 -20.254 1.00 72.50 107 ASN A O 1
ATOM 851 N N . LEU A 1 108 ? 28.331 -13.835 -18.367 1.00 60.91 108 LEU A N 1
ATOM 852 C CA . LEU A 1 108 ? 27.879 -12.473 -18.649 1.00 60.91 108 LEU A CA 1
ATOM 853 C C . LEU A 1 108 ? 29.059 -11.510 -18.468 1.00 60.91 108 LEU A C 1
ATOM 855 O O . LEU A 1 108 ? 29.274 -10.958 -17.390 1.00 60.91 108 LEU A O 1
ATOM 859 N N . GLN A 1 109 ? 29.842 -11.316 -19.525 1.00 63.22 109 GLN A N 1
ATOM 860 C CA . GLN A 1 109 ? 30.837 -10.252 -19.580 1.00 63.22 109 GLN A CA 1
ATOM 861 C C . GLN A 1 109 ? 30.123 -8.967 -19.995 1.00 63.22 109 GLN A C 1
ATOM 863 O O . GLN A 1 109 ? 29.760 -8.773 -21.153 1.00 63.22 109 GLN A O 1
ATOM 868 N N . ILE A 1 110 ? 29.847 -8.107 -19.014 1.00 60.66 110 ILE A N 1
ATOM 869 C CA . ILE A 1 110 ? 29.345 -6.758 -19.265 1.00 60.66 110 ILE A CA 1
ATOM 870 C C . ILE A 1 110 ? 30.566 -5.894 -19.569 1.00 60.66 110 ILE A C 1
ATOM 872 O O . ILE A 1 110 ? 31.150 -5.291 -18.667 1.00 60.66 110 ILE A O 1
ATOM 876 N N . ASP A 1 111 ? 30.960 -5.850 -20.841 1.00 61.88 111 ASP A N 1
ATOM 877 C CA . ASP A 1 111 ? 31.984 -4.920 -21.306 1.00 61.88 111 ASP A CA 1
ATOM 878 C C . ASP A 1 111 ? 31.429 -3.499 -21.243 1.00 61.88 111 ASP A C 1
ATOM 880 O O . ASP A 1 111 ? 30.769 -2.978 -22.146 1.00 61.88 111 ASP A O 1
ATOM 884 N N . LYS A 1 112 ? 31.685 -2.852 -20.109 1.00 50.41 112 LYS A N 1
ATOM 885 C CA . LYS A 1 112 ? 31.490 -1.422 -19.951 1.00 50.41 112 LYS A CA 1
ATOM 886 C C . LYS A 1 112 ? 32.566 -0.748 -20.799 1.00 50.41 112 LYS A C 1
ATOM 888 O O . LYS A 1 112 ? 33.724 -0.669 -20.397 1.00 50.41 112 LYS A O 1
ATOM 893 N N . SER A 1 113 ? 32.195 -0.281 -21.989 1.00 56.84 113 SER A N 1
ATOM 894 C CA . SER A 1 113 ? 33.044 0.608 -22.788 1.00 56.84 113 SER A CA 1
ATOM 895 C C . SER A 1 113 ? 33.272 1.902 -22.000 1.00 56.84 113 SER A C 1
ATOM 897 O O . SER A 1 113 ? 32.475 2.835 -22.065 1.00 56.84 113 SER A O 1
ATOM 899 N N . GLY A 1 114 ? 34.328 1.909 -21.188 1.00 52.91 114 GLY A N 1
ATOM 900 C CA . GLY A 1 114 ? 34.639 2.965 -20.231 1.00 52.91 114 GLY A CA 1
ATOM 901 C C . GLY A 1 114 ? 35.479 2.435 -19.074 1.00 52.91 114 GLY A C 1
ATOM 902 O O . GLY A 1 114 ? 34.980 2.328 -17.961 1.00 52.91 114 GLY A O 1
ATOM 903 N N . ASN A 1 115 ? 36.714 2.050 -19.406 1.00 53.31 115 ASN A N 1
ATOM 904 C CA . ASN A 1 115 ? 37.902 1.899 -18.561 1.00 53.31 115 ASN A CA 1
ATOM 905 C C . ASN A 1 115 ? 37.680 1.985 -17.035 1.00 53.31 115 ASN A C 1
ATOM 907 O O . ASN A 1 115 ? 37.737 3.073 -16.479 1.00 53.31 115 ASN A O 1
ATOM 911 N N . GLU A 1 116 ? 37.466 0.841 -16.381 1.00 52.03 116 GLU A N 1
ATOM 912 C CA . GLU A 1 116 ? 38.115 0.457 -15.115 1.00 52.03 116 GLU A CA 1
ATOM 913 C C . GLU A 1 116 ? 37.624 -0.934 -14.686 1.00 52.03 116 GLU A C 1
ATOM 915 O O . GLU A 1 116 ? 36.446 -1.162 -14.407 1.00 52.03 116 GLU A O 1
ATOM 920 N N . MET A 1 117 ? 38.553 -1.892 -14.664 1.00 45.22 117 MET A N 1
ATOM 921 C CA . MET A 1 117 ? 38.305 -3.251 -14.194 1.00 45.22 117 MET A CA 1
ATOM 922 C C . MET A 1 117 ? 38.189 -3.257 -12.669 1.00 45.22 117 MET A C 1
ATOM 924 O O . MET A 1 117 ? 39.199 -3.228 -11.964 1.00 45.22 117 MET A O 1
ATOM 928 N N . VAL A 1 118 ? 36.968 -3.361 -12.148 1.00 58.62 118 VAL A N 1
ATOM 929 C CA . VAL A 1 118 ? 36.761 -3.732 -10.745 1.00 58.62 118 VAL A CA 1
ATOM 930 C C . VAL A 1 118 ? 36.984 -5.238 -10.629 1.00 58.62 118 VAL A C 1
ATOM 932 O O . VAL A 1 118 ? 36.123 -6.044 -10.975 1.00 58.62 118 VAL A O 1
ATOM 935 N N . LYS A 1 119 ? 38.178 -5.623 -10.169 1.00 47.94 119 LYS A N 1
ATOM 936 C CA . LYS A 1 119 ? 38.490 -7.005 -9.795 1.0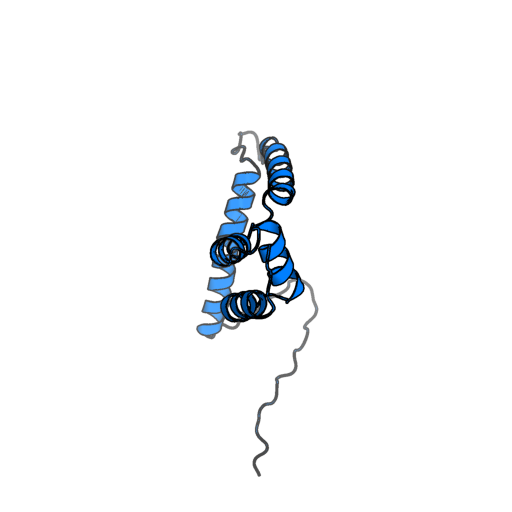0 47.94 119 LYS A CA 1
ATOM 937 C C . LYS A 1 119 ? 37.677 -7.368 -8.556 1.00 47.94 119 LYS A C 1
ATOM 939 O O . LYS A 1 119 ? 37.922 -6.828 -7.481 1.00 47.94 119 LYS A O 1
ATOM 944 N N . ILE A 1 120 ? 36.737 -8.292 -8.706 1.00 58.38 120 ILE A N 1
ATOM 945 C CA . ILE A 1 120 ? 36.095 -8.952 -7.571 1.00 58.38 120 ILE A CA 1
ATOM 946 C C . ILE A 1 120 ? 37.017 -10.118 -7.181 1.00 58.38 120 ILE A C 1
ATOM 948 O O . ILE A 1 120 ? 37.233 -11.000 -8.016 1.00 58.38 120 ILE A O 1
ATOM 952 N N . PRO A 1 121 ? 37.629 -10.120 -5.983 1.00 55.22 121 PRO A N 1
ATOM 953 C CA . PRO A 1 121 ? 38.412 -11.260 -5.525 1.00 55.22 121 PRO A CA 1
ATOM 954 C C . PRO A 1 121 ? 37.500 -12.485 -5.423 1.00 55.22 121 PRO A C 1
ATOM 956 O O . PRO A 1 121 ? 36.384 -12.398 -4.906 1.00 55.22 121 PRO A O 1
ATOM 959 N N . ALA A 1 122 ? 37.973 -13.610 -5.958 1.00 50.66 122 ALA A N 1
ATOM 960 C CA . ALA A 1 122 ? 37.303 -14.893 -5.836 1.00 50.66 122 ALA A CA 1
ATOM 961 C C . ALA A 1 122 ? 37.045 -15.187 -4.353 1.00 50.66 122 ALA A C 1
ATOM 963 O O . ALA A 1 122 ? 37.943 -15.054 -3.522 1.00 50.66 122 ALA A O 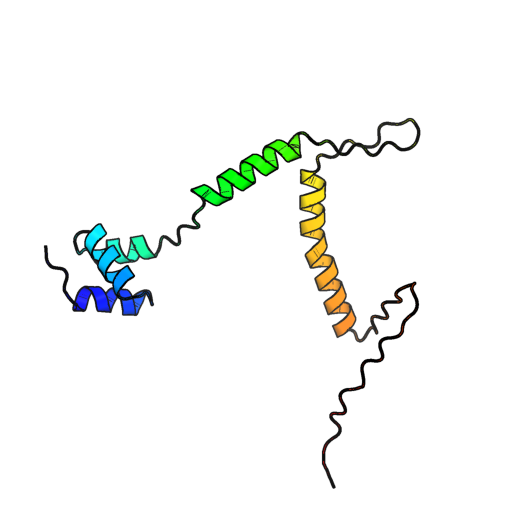1
ATOM 964 N N . LEU A 1 123 ? 35.807 -15.559 -4.034 1.00 51.41 123 LEU A N 1
ATOM 965 C CA . LEU A 1 123 ? 35.467 -16.115 -2.737 1.00 51.41 123 LEU A CA 1
ATOM 966 C C . LEU A 1 123 ? 36.126 -17.499 -2.681 1.00 51.41 123 LEU A C 1
ATOM 968 O O . LEU A 1 123 ? 35.630 -18.456 -3.275 1.00 51.41 123 LEU A O 1
ATOM 972 N N . ASP A 1 124 ? 37.299 -17.554 -2.058 1.00 59.72 124 ASP A N 1
ATOM 973 C CA . ASP A 1 124 ? 38.053 -18.780 -1.835 1.00 59.72 124 ASP A CA 1
ATOM 974 C C . ASP A 1 124 ? 37.322 -19.602 -0.767 1.00 59.72 124 ASP A C 1
ATOM 976 O O . ASP A 1 124 ? 37.481 -19.409 0.435 1.00 59.72 124 ASP A O 1
ATOM 980 N N . LEU A 1 125 ? 36.417 -20.458 -1.236 1.00 57.28 125 LEU A N 1
ATOM 981 C CA . LEU A 1 125 ? 35.753 -21.504 -0.460 1.00 57.28 125 LEU A CA 1
ATOM 982 C C . LEU A 1 125 ? 36.480 -22.834 -0.682 1.00 57.28 125 LEU A C 1
ATOM 984 O O . LEU A 1 125 ? 35.851 -23.859 -0.931 1.00 57.28 125 LEU A O 1
ATOM 988 N N . ARG A 1 126 ? 37.816 -22.817 -0.641 1.00 55.06 126 ARG A N 1
ATOM 989 C CA . ARG A 1 126 ? 38.615 -24.035 -0.569 1.00 55.06 126 ARG A CA 1
ATOM 990 C C . ARG A 1 126 ? 39.077 -24.242 0.861 1.00 55.06 126 ARG A C 1
ATOM 992 O O . ARG A 1 126 ? 40.191 -23.900 1.233 1.00 55.06 126 ARG A O 1
ATOM 999 N N . ASP A 1 127 ? 38.129 -24.756 1.634 1.00 52.69 127 ASP A N 1
ATOM 1000 C CA . ASP A 1 127 ? 38.322 -25.890 2.530 1.00 52.69 127 ASP A CA 1
ATOM 1001 C C . ASP A 1 127 ? 39.741 -26.042 3.092 1.00 52.69 127 ASP A C 1
ATOM 1003 O O . ASP A 1 127 ? 40.615 -26.697 2.526 1.00 52.69 127 ASP A O 1
ATOM 1007 N N . ASP A 1 128 ? 39.904 -25.419 4.253 1.00 54.84 128 ASP A N 1
ATOM 1008 C CA . ASP A 1 128 ? 40.356 -26.027 5.504 1.00 54.84 128 ASP A CA 1
ATOM 1009 C C . ASP A 1 128 ? 40.214 -27.569 5.527 1.00 54.84 128 ASP A C 1
ATOM 1011 O O . ASP A 1 128 ? 39.288 -28.115 6.124 1.00 54.84 128 ASP A O 1
ATOM 1015 N N . VAL A 1 129 ? 41.109 -28.291 4.844 1.00 55.88 129 VAL A N 1
ATOM 1016 C CA . VAL A 1 129 ? 41.374 -29.713 5.099 1.00 55.88 129 VAL A CA 1
ATOM 1017 C C . VAL A 1 129 ? 42.861 -30.027 4.862 1.00 55.88 129 VAL A C 1
ATOM 1019 O O . VAL A 1 129 ? 43.333 -30.036 3.723 1.00 55.88 129 VAL A O 1
ATOM 1022 N N . HIS A 1 130 ? 43.497 -30.404 5.978 1.00 42.47 130 HIS A N 1
ATOM 1023 C CA . HIS A 1 130 ? 44.837 -30.973 6.217 1.00 42.47 130 HIS A CA 1
ATOM 1024 C C . HIS A 1 130 ? 45.980 -30.011 6.549 1.00 42.47 130 HIS A C 1
ATOM 1026 O O . HIS A 1 130 ? 46.583 -29.417 5.630 1.00 42.47 130 HIS A O 1
#

Secondary structure (DSSP, 8-state):
----HHHHHHHHHHH---HHHHHHHHHHTTT-HHHHHHHHH-----HHHHHHHHHHHHHHHHT-EE---BTTB----EEHHHHHHHHHHHHHHHHHHHHHHHHTT-------SSS---------------